Protein AF-A0A1J0EDY7-F1 (afdb_monomer)

Foldseek 3Di:
DDDDDQDDDPPPCSLVCCCPVPVLVCQLQQDEAEDQRPPDDFVVSLVVCCVPPVRDSVSGHGYDYPPDDDPPD

Nearest PDB structures (foldseek):
  7cf7-assembly1_A  TM=3.284E-01  e=3.376E+00  Escherichia coli K-12
  7z0t-assembly1_G  TM=2.570E-01  e=9.674E-01  Escherichia coli K-12
  7cbf-assembly1_B  TM=3.820E-01  e=4.530E+00  Garcinia mangostana
  7cfy-assembly1_B  TM=3.062E-01  e=5.248E+00  Escherichia coli K-12
  6ki2-assembly1_B  TM=2.209E-01  e=1.619E+00  Synechocystis sp. PCC 6803

Structure (mmCIF, N/CA/C/O backbone):
data_AF-A0A1J0EDY7-F1
#
_entry.id   AF-A0A1J0EDY7-F1
#
loop_
_atom_site.group_PDB
_atom_site.id
_atom_site.type_symbol
_atom_site.label_atom_id
_atom_site.label_alt_id
_atom_site.label_comp_id
_atom_site.label_asym_id
_atom_site.label_entity_id
_atom_site.label_seq_id
_atom_site.pdbx_PDB_ins_code
_atom_site.Cartn_x
_atom_site.Cartn_y
_atom_site.Cartn_z
_atom_site.occupancy
_atom_site.B_iso_or_equiv
_atom_site.auth_seq_id
_atom_site.auth_comp_id
_atom_site.auth_asym_id
_atom_site.auth_atom_id
_atom_site.pdbx_PDB_model_num
ATOM 1 N N . MET A 1 1 ? -10.957 12.080 -14.996 1.00 66.19 1 MET A N 1
ATOM 2 C CA . MET A 1 1 ? -10.038 11.174 -14.275 1.00 66.19 1 MET A CA 1
ATOM 3 C C . MET A 1 1 ? -8.669 11.839 -14.277 1.00 66.19 1 MET A C 1
ATOM 5 O O . MET A 1 1 ? -8.119 11.987 -15.360 1.00 66.19 1 MET A O 1
ATOM 9 N N . PRO A 1 2 ? -8.177 12.351 -13.137 1.00 90.12 2 PRO A N 1
ATOM 10 C CA . PRO A 1 2 ? -6.854 12.968 -13.079 1.00 90.12 2 PRO A CA 1
ATOM 11 C C . PRO A 1 2 ? -5.760 11.914 -13.286 1.00 90.12 2 PRO A C 1
ATOM 13 O O . PRO A 1 2 ? -5.924 10.765 -12.871 1.00 90.12 2 PRO A O 1
ATOM 16 N N . ILE A 1 3 ? -4.658 12.313 -13.918 1.00 91.81 3 ILE A N 1
ATOM 17 C CA . ILE A 1 3 ? -3.461 11.489 -14.096 1.00 91.81 3 ILE A CA 1
ATOM 18 C C . ILE A 1 3 ? -2.343 12.138 -13.288 1.00 91.81 3 ILE A C 1
ATOM 20 O O . ILE A 1 3 ? -2.015 13.300 -13.515 1.00 91.81 3 ILE A O 1
ATOM 24 N N . 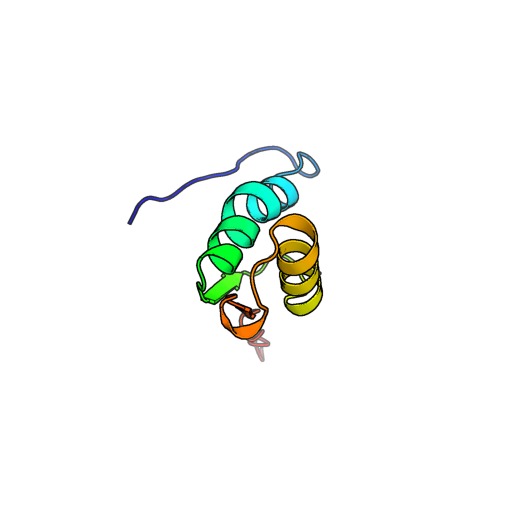ASN A 1 4 ? -1.754 11.371 -12.373 1.00 91.56 4 ASN A N 1
ATOM 25 C CA . ASN A 1 4 ? -0.565 11.775 -11.632 1.00 91.56 4 ASN A CA 1
ATOM 26 C C . ASN A 1 4 ? 0.645 11.039 -12.208 1.00 91.56 4 ASN A C 1
ATOM 28 O O . ASN A 1 4 ? 0.573 9.834 -12.458 1.00 91.56 4 ASN A O 1
ATOM 32 N N . ALA A 1 5 ? 1.752 11.752 -12.395 1.00 92.81 5 ALA A N 1
ATOM 33 C CA . ALA A 1 5 ? 2.993 11.184 -12.899 1.00 92.81 5 ALA A CA 1
ATOM 34 C C . ALA A 1 5 ? 4.102 11.328 -11.852 1.00 92.81 5 ALA A C 1
ATOM 36 O O . ALA A 1 5 ? 4.410 12.432 -11.412 1.00 92.81 5 ALA A O 1
ATOM 37 N N . TYR A 1 6 ? 4.719 10.204 -11.490 1.00 91.94 6 TYR A N 1
ATOM 38 C CA . TYR A 1 6 ? 5.932 10.162 -10.678 1.00 91.94 6 TYR A CA 1
ATOM 39 C C . TYR A 1 6 ? 7.104 9.842 -11.606 1.00 91.94 6 TYR A C 1
ATOM 41 O O . TYR A 1 6 ? 7.262 8.704 -12.047 1.00 91.94 6 TYR A O 1
ATOM 49 N N . THR A 1 7 ? 7.903 10.851 -11.950 1.00 94.88 7 THR A N 1
ATOM 50 C CA . THR A 1 7 ? 9.002 10.748 -12.926 1.00 94.88 7 THR A CA 1
ATOM 51 C C . THR A 1 7 ? 10.366 10.915 -12.262 1.00 94.88 7 THR A C 1
ATOM 53 O O . THR A 1 7 ? 10.474 11.520 -11.201 1.00 94.88 7 THR A O 1
ATOM 56 N N . GLY A 1 8 ? 11.425 10.394 -12.887 1.00 94.69 8 GLY A N 1
ATOM 57 C CA . GLY A 1 8 ? 12.792 10.491 -12.368 1.00 94.69 8 GLY A CA 1
ATOM 58 C C . GLY A 1 8 ? 13.678 9.315 -12.775 1.00 94.69 8 GLY A C 1
ATOM 59 O O . GLY A 1 8 ? 13.195 8.321 -13.330 1.00 94.69 8 GLY A O 1
ATOM 60 N N . LEU A 1 9 ? 14.972 9.418 -12.469 1.00 96.12 9 LEU A N 1
ATOM 61 C CA . LEU A 1 9 ? 15.981 8.393 -12.762 1.00 96.12 9 LEU A CA 1
ATOM 62 C C . LEU A 1 9 ? 15.679 7.055 -12.071 1.00 96.12 9 LEU A C 1
ATOM 64 O O . LEU A 1 9 ? 14.914 6.975 -11.108 1.00 96.12 9 LEU A O 1
ATOM 68 N N . MET A 1 10 ? 16.260 5.963 -12.565 1.00 94.25 10 MET A N 1
ATOM 69 C CA . MET A 1 10 ? 16.142 4.666 -11.891 1.00 94.25 10 MET A CA 1
ATOM 70 C C . MET A 1 10 ? 16.710 4.737 -10.469 1.00 94.25 10 MET A C 1
ATOM 72 O O . MET A 1 10 ? 17.677 5.446 -10.219 1.00 94.25 10 MET A O 1
ATOM 76 N N . GLY A 1 11 ? 16.056 4.057 -9.523 1.00 93.12 11 GLY A N 1
ATOM 77 C CA . GLY A 1 11 ? 16.413 4.132 -8.100 1.00 93.12 11 GLY A CA 1
ATOM 78 C C . GLY A 1 11 ? 15.909 5.378 -7.358 1.00 93.12 11 GLY A C 1
ATOM 79 O O . GLY A 1 11 ? 16.018 5.427 -6.142 1.00 93.12 11 GLY A O 1
ATOM 80 N N . SER A 1 12 ? 15.270 6.345 -8.028 1.00 95.50 12 SER A N 1
ATOM 81 C CA . SER A 1 12 ? 14.783 7.585 -7.393 1.00 95.50 12 SER A CA 1
ATOM 82 C C . SER A 1 12 ? 13.530 7.432 -6.509 1.00 95.50 12 SER A C 1
ATOM 84 O O . SER A 1 12 ? 12.869 8.422 -6.215 1.00 95.50 12 SER A O 1
ATOM 86 N N . GLY A 1 13 ? 13.120 6.208 -6.165 1.00 95.19 13 GLY A N 1
ATOM 87 C CA . GLY A 1 13 ? 11.973 5.968 -5.277 1.00 95.19 13 GLY A CA 1
ATOM 88 C C . GLY A 1 13 ? 10.571 6.086 -5.895 1.00 95.19 13 GLY A C 1
ATOM 89 O O . GLY A 1 13 ? 9.597 5.989 -5.161 1.00 95.19 13 GLY A O 1
ATOM 90 N N . LYS A 1 14 ? 10.416 6.226 -7.223 1.00 95.75 14 LYS A N 1
ATOM 91 C CA . LYS A 1 14 ? 9.091 6.389 -7.881 1.00 95.75 14 LYS A CA 1
ATOM 92 C C . LYS A 1 14 ? 8.051 5.342 -7.461 1.00 95.75 14 LYS A C 1
ATOM 94 O O . LYS A 1 14 ? 6.911 5.686 -7.170 1.00 95.75 14 LYS A O 1
ATOM 99 N N . SER A 1 15 ? 8.440 4.065 -7.447 1.00 95.38 15 SER A N 1
ATOM 100 C CA . SER A 1 15 ? 7.537 2.973 -7.068 1.00 95.38 15 SER A CA 1
ATOM 101 C C . SER A 1 15 ? 7.162 3.048 -5.591 1.00 95.38 15 SER A C 1
ATOM 103 O O . SER A 1 15 ? 5.998 2.858 -5.262 1.00 95.38 15 SER A O 1
ATOM 105 N N . PHE A 1 16 ? 8.126 3.373 -4.724 1.00 95.06 16 PHE A N 1
ATOM 106 C CA . PHE A 1 16 ? 7.893 3.543 -3.291 1.00 95.06 16 PHE A CA 1
ATOM 107 C C . PHE A 1 16 ? 6.884 4.665 -3.030 1.00 95.06 16 PHE A C 1
ATOM 109 O O . PHE A 1 16 ? 5.877 4.440 -2.366 1.00 95.06 16 PHE A O 1
ATOM 116 N N . GLU A 1 17 ? 7.101 5.831 -3.640 1.00 95.81 17 GLU A N 1
ATOM 117 C CA . GLU A 1 17 ? 6.206 6.981 -3.509 1.00 95.81 17 GLU A CA 1
ATOM 118 C C . GLU A 1 17 ? 4.796 6.665 -4.030 1.00 95.81 17 GLU A C 1
ATOM 120 O O . GLU A 1 17 ? 3.800 6.956 -3.372 1.00 95.81 17 GLU A O 1
ATOM 125 N N . CYS A 1 18 ? 4.692 5.990 -5.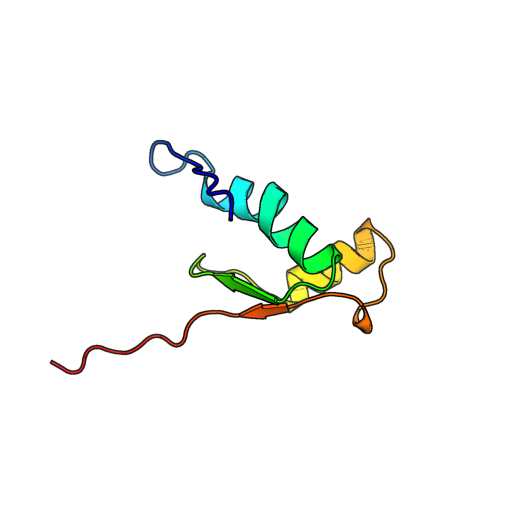179 1.00 95.69 18 CYS A N 1
ATOM 126 C CA . CYS A 1 18 ? 3.408 5.536 -5.711 1.00 95.69 18 CYS A CA 1
ATOM 127 C C . CYS A 1 18 ? 2.685 4.590 -4.733 1.00 95.69 18 CYS A C 1
ATOM 129 O O . CYS A 1 18 ? 1.481 4.724 -4.509 1.00 95.69 18 CYS A O 1
ATOM 131 N N . VAL A 1 19 ? 3.402 3.652 -4.104 1.00 96.50 19 VAL A N 1
ATOM 132 C CA . VAL A 1 19 ? 2.796 2.737 -3.128 1.00 96.50 19 VAL A CA 1
ATOM 133 C C . VAL A 1 19 ? 2.304 3.497 -1.895 1.00 96.50 19 VAL A C 1
ATOM 135 O O . VAL A 1 19 ? 1.134 3.366 -1.533 1.00 96.50 19 VAL A O 1
ATOM 138 N N . VAL A 1 20 ? 3.164 4.308 -1.278 1.00 95.94 20 VAL A N 1
ATOM 139 C CA . VAL A 1 20 ? 2.874 4.992 -0.007 1.00 95.94 20 VAL A CA 1
ATOM 140 C C . VAL A 1 20 ? 1.806 6.072 -0.167 1.00 95.94 20 VAL A C 1
ATOM 142 O O . VAL A 1 20 ? 0.893 6.149 0.653 1.00 95.94 20 VAL A O 1
ATOM 145 N N . SER A 1 21 ? 1.873 6.870 -1.231 1.00 96.19 21 SER A N 1
ATOM 146 C CA . SER A 1 21 ? 1.016 8.050 -1.398 1.00 96.19 21 SER A CA 1
ATOM 147 C C . SER A 1 21 ? -0.241 7.786 -2.228 1.00 96.19 21 SER A C 1
ATOM 149 O O . SER A 1 21 ? -1.200 8.555 -2.143 1.00 96.19 21 SER A O 1
ATOM 151 N N . VAL A 1 22 ? -0.284 6.701 -3.015 1.00 96.38 22 VAL A N 1
ATOM 152 C CA . VAL A 1 22 ? -1.439 6.379 -3.877 1.00 96.38 22 VAL A CA 1
ATOM 153 C C . VAL A 1 22 ? -2.086 5.051 -3.511 1.00 96.38 22 VAL A C 1
ATOM 155 O O . VAL A 1 22 ? -3.286 5.022 -3.229 1.00 96.38 22 VAL A O 1
ATOM 158 N N . ILE A 1 23 ? -1.327 3.952 -3.514 1.00 97.62 23 ILE A N 1
ATOM 159 C CA . ILE A 1 23 ? -1.902 2.606 -3.360 1.00 97.62 23 ILE A CA 1
ATOM 160 C C . ILE A 1 23 ? -2.429 2.394 -1.939 1.00 97.62 23 ILE A C 1
ATOM 162 O O . ILE A 1 23 ? -3.599 2.048 -1.778 1.00 97.62 23 ILE A O 1
ATOM 166 N N . VAL A 1 24 ? -1.612 2.650 -0.914 1.00 98.25 24 VAL A N 1
ATOM 167 C CA . VAL A 1 24 ? -1.994 2.459 0.496 1.00 98.25 24 VAL A CA 1
ATOM 168 C C . VAL A 1 24 ? -3.246 3.285 0.857 1.00 98.25 24 VAL A C 1
ATOM 170 O O . VAL A 1 24 ? -4.221 2.698 1.335 1.00 98.25 24 VAL A O 1
ATOM 173 N N . PRO A 1 25 ? -3.330 4.598 0.549 1.00 98.19 25 PRO A N 1
ATOM 174 C CA . PRO A 1 25 ? -4.536 5.382 0.814 1.00 98.19 25 PRO A CA 1
ATOM 175 C C . PRO A 1 25 ? -5.755 4.944 -0.004 1.00 98.19 25 PRO A C 1
ATOM 177 O O . PRO A 1 25 ? -6.888 5.122 0.443 1.00 98.19 25 PRO A O 1
ATOM 180 N N . ALA A 1 26 ? -5.564 4.405 -1.213 1.00 98.19 26 ALA A N 1
ATOM 181 C CA . ALA A 1 26 ? -6.667 3.886 -2.016 1.00 98.19 26 ALA A CA 1
ATOM 182 C C . ALA A 1 26 ? -7.246 2.600 -1.408 1.00 98.19 26 ALA A C 1
ATOM 184 O O . ALA A 1 26 ? -8.467 2.494 -1.278 1.00 98.19 26 ALA A O 1
ATOM 185 N N . VAL A 1 27 ? -6.389 1.669 -0.981 1.00 98.62 27 VAL A N 1
ATOM 186 C CA . VAL A 1 27 ? -6.798 0.428 -0.305 1.00 98.62 27 VAL A CA 1
ATOM 187 C C . VAL A 1 27 ? -7.494 0.735 1.023 1.00 98.62 27 VAL A C 1
ATOM 189 O O . VAL A 1 27 ? -8.550 0.166 1.295 1.00 98.62 27 VAL A O 1
ATOM 192 N N . ALA A 1 28 ? -6.989 1.701 1.799 1.00 98.62 28 ALA A N 1
ATOM 193 C CA . ALA A 1 28 ? -7.628 2.165 3.036 1.00 98.62 28 ALA A CA 1
ATOM 194 C C . ALA A 1 28 ? -9.062 2.686 2.817 1.00 98.62 28 ALA A C 1
ATOM 196 O O . ALA A 1 28 ? -9.911 2.583 3.697 1.00 98.62 28 ALA A O 1
ATOM 197 N N . LYS A 1 29 ? -9.355 3.205 1.617 1.00 98.44 29 LYS A N 1
ATOM 198 C CA . LYS A 1 29 ? -10.685 3.680 1.200 1.00 98.44 29 LYS A CA 1
ATOM 199 C C . LYS A 1 29 ? -11.563 2.581 0.583 1.00 98.44 29 LYS A C 1
ATOM 201 O O . LYS A 1 29 ? -12.537 2.906 -0.093 1.00 98.44 29 LYS A O 1
ATOM 206 N N . GLY A 1 30 ? -11.204 1.307 0.742 1.00 98.38 30 GLY A N 1
ATOM 207 C CA . GLY A 1 30 ? -11.974 0.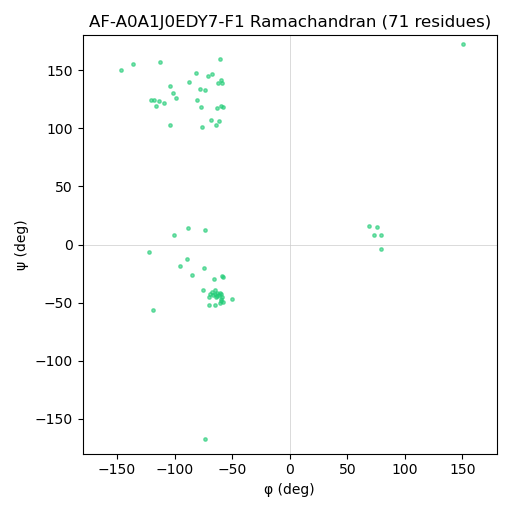184 0.203 1.00 98.38 30 GLY A CA 1
ATOM 208 C C . GLY A 1 30 ? -11.823 -0.022 -1.308 1.00 98.38 30 GLY A C 1
ATOM 209 O O . GLY A 1 30 ? -12.645 -0.698 -1.921 1.00 98.38 30 GLY A O 1
ATOM 210 N N . ARG A 1 31 ? -10.821 0.589 -1.960 1.00 98.38 31 ARG A N 1
ATOM 211 C CA . ARG A 1 31 ? -10.687 0.521 -3.426 1.00 98.38 31 ARG A CA 1
ATOM 212 C C . ARG A 1 31 ? -9.897 -0.699 -3.873 1.00 98.38 31 ARG A C 1
ATOM 214 O O . ARG A 1 31 ? -8.837 -0.999 -3.333 1.00 98.38 31 ARG A O 1
ATOM 221 N N . ARG A 1 32 ? -10.358 -1.315 -4.960 1.00 97.88 32 ARG A N 1
ATOM 222 C CA . ARG A 1 32 ? -9.595 -2.305 -5.720 1.00 97.88 32 ARG A CA 1
ATOM 223 C C . ARG A 1 32 ? -8.552 -1.614 -6.597 1.00 97.88 32 ARG A C 1
ATOM 225 O O . ARG A 1 32 ? -8.911 -0.845 -7.490 1.00 97.88 32 ARG A O 1
ATOM 232 N N . VAL A 1 33 ? -7.274 -1.899 -6.366 1.00 97.81 33 VAL A N 1
ATOM 233 C CA . VAL A 1 33 ? -6.145 -1.291 -7.084 1.00 97.81 33 VAL A CA 1
ATOM 234 C C . VAL A 1 33 ? -5.494 -2.325 -7.993 1.00 97.81 33 VAL A C 1
ATOM 236 O O . VAL A 1 33 ? -5.016 -3.351 -7.525 1.00 97.81 33 VAL A O 1
ATOM 239 N N . VAL A 1 34 ? -5.439 -2.055 -9.298 1.00 96.44 34 VAL A N 1
ATOM 240 C CA . VAL A 1 34 ? -4.695 -2.891 -10.252 1.00 96.44 34 VAL A CA 1
ATOM 241 C C . VAL A 1 34 ? -3.341 -2.246 -10.514 1.00 96.44 34 VAL A C 1
ATOM 243 O 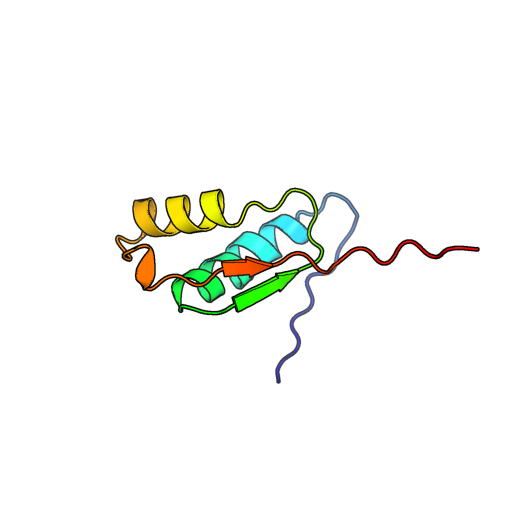O . VAL A 1 34 ? -3.290 -1.074 -10.881 1.00 96.44 34 VAL A O 1
ATOM 246 N N . THR A 1 35 ? -2.248 -2.987 -10.333 1.00 95.44 35 THR A N 1
ATOM 247 C CA . THR A 1 35 ? -0.889 -2.446 -10.500 1.00 95.44 35 THR A CA 1
ATOM 248 C C . THR A 1 35 ? 0.082 -3.487 -11.036 1.00 95.44 35 THR A C 1
ATOM 250 O O . THR A 1 35 ? -0.073 -4.675 -10.782 1.00 95.44 35 THR A O 1
ATOM 253 N N . ASN A 1 36 ? 1.093 -3.040 -11.775 1.00 93.56 36 ASN A N 1
ATOM 254 C CA . ASN A 1 36 ? 2.213 -3.858 -12.239 1.00 93.56 36 ASN A CA 1
ATOM 255 C C . ASN A 1 36 ? 3.487 -3.670 -11.395 1.00 93.56 36 ASN A C 1
ATOM 257 O O . ASN A 1 36 ? 4.540 -4.160 -11.799 1.00 93.56 36 ASN A O 1
ATOM 261 N N . VAL A 1 37 ? 3.415 -2.947 -10.269 1.00 93.25 37 VAL A N 1
ATOM 262 C CA . VAL A 1 37 ? 4.543 -2.812 -9.335 1.00 93.25 37 VAL A CA 1
ATOM 263 C C . VAL A 1 37 ? 4.934 -4.202 -8.832 1.00 93.25 37 VAL A C 1
ATOM 265 O O . VAL A 1 37 ? 4.119 -4.908 -8.241 1.00 93.25 37 VAL A O 1
ATOM 268 N N . ASP A 1 38 ? 6.173 -4.594 -9.112 1.00 90.94 38 ASP A N 1
ATOM 269 C CA . ASP A 1 38 ? 6.691 -5.919 -8.780 1.00 90.94 38 ASP A CA 1
ATOM 270 C C . ASP A 1 38 ? 6.905 -6.080 -7.268 1.00 90.94 38 ASP A C 1
ATOM 272 O O . ASP A 1 38 ? 7.263 -5.122 -6.581 1.00 90.94 38 ASP A O 1
ATOM 276 N N . GLY A 1 39 ? 6.667 -7.289 -6.753 1.00 90.00 39 GLY A N 1
ATOM 277 C CA . GLY A 1 39 ? 6.848 -7.617 -5.333 1.00 90.00 39 GLY A CA 1
ATOM 278 C C . GLY A 1 39 ? 5.803 -7.035 -4.372 1.00 90.00 39 GLY A C 1
ATOM 279 O O . GLY A 1 39 ? 5.980 -7.140 -3.162 1.00 90.00 39 GLY A O 1
ATOM 280 N N . ILE A 1 40 ? 4.724 -6.425 -4.873 1.00 93.94 40 ILE A N 1
ATOM 281 C CA . ILE A 1 40 ? 3.647 -5.917 -4.017 1.00 93.94 40 ILE A CA 1
ATOM 282 C C . ILE A 1 40 ? 2.793 -7.069 -3.465 1.00 93.94 40 ILE A C 1
ATOM 284 O O . ILE A 1 40 ? 2.363 -7.949 -4.212 1.00 93.94 40 ILE A O 1
ATOM 288 N N . ASP A 1 41 ? 2.523 -7.032 -2.163 1.00 96.06 41 ASP A N 1
ATOM 289 C CA . ASP A 1 41 ? 1.702 -8.015 -1.456 1.00 96.06 41 ASP A CA 1
ATOM 290 C C . ASP A 1 41 ? 0.442 -7.331 -0.905 1.00 96.06 41 ASP A C 1
ATOM 292 O O . ASP A 1 41 ? 0.512 -6.385 -0.112 1.00 96.06 41 ASP A O 1
ATOM 296 N N . SER A 1 42 ? -0.723 -7.795 -1.364 1.00 97.50 42 SER A N 1
ATOM 297 C CA . SER A 1 42 ? -2.018 -7.241 -0.966 1.00 97.50 42 SER A CA 1
ATOM 298 C C . SER A 1 42 ? -2.303 -7.456 0.520 1.00 97.50 42 SER A C 1
ATOM 300 O O . SER A 1 42 ? -2.838 -6.557 1.172 1.00 97.50 42 SER A O 1
ATOM 302 N N . ASP A 1 43 ? -1.948 -8.613 1.072 1.00 98.12 43 ASP A N 1
ATOM 303 C CA . ASP A 1 43 ? -2.247 -8.948 2.461 1.00 98.12 43 ASP A CA 1
ATOM 304 C C . ASP A 1 43 ? -1.321 -8.191 3.409 1.00 98.12 43 ASP A C 1
ATOM 306 O O . ASP A 1 43 ? -1.789 -7.635 4.403 1.00 98.12 43 ASP A O 1
ATOM 310 N N . ALA A 1 44 ? -0.042 -8.043 3.048 1.00 97.88 44 ALA A N 1
ATOM 311 C CA . ALA A 1 44 ? 0.892 -7.212 3.805 1.00 97.88 44 ALA A CA 1
ATOM 312 C C . ALA A 1 44 ? 0.440 -5.741 3.868 1.00 97.88 44 ALA A C 1
ATOM 314 O O . ALA A 1 44 ? 0.495 -5.115 4.928 1.00 97.88 44 ALA A O 1
ATOM 315 N N . ILE A 1 45 ? -0.067 -5.185 2.759 1.00 98.12 45 ILE A N 1
ATOM 316 C CA . ILE A 1 45 ? -0.615 -3.819 2.734 1.00 98.12 45 ILE A CA 1
ATOM 317 C C . ILE A 1 45 ? -1.855 -3.706 3.625 1.00 98.12 45 ILE A C 1
ATOM 319 O O . ILE A 1 45 ? -1.981 -2.743 4.384 1.00 98.12 45 ILE A O 1
ATOM 323 N N . ARG A 1 46 ? -2.777 -4.672 3.550 1.00 98.56 46 ARG A N 1
ATOM 324 C CA . ARG A 1 46 ? -4.001 -4.664 4.365 1.00 98.56 46 ARG A CA 1
ATOM 325 C C . ARG A 1 46 ? -3.685 -4.791 5.853 1.00 98.56 46 ARG A C 1
ATOM 327 O O . ARG A 1 46 ? -4.244 -4.035 6.645 1.00 98.56 46 ARG A O 1
ATOM 334 N N . ALA A 1 47 ? -2.756 -5.674 6.216 1.00 98.56 47 ALA A N 1
ATOM 335 C CA . ALA A 1 47 ? -2.258 -5.812 7.580 1.00 98.56 47 ALA A CA 1
ATOM 336 C C . ALA A 1 47 ? -1.620 -4.506 8.074 1.00 98.56 47 ALA A C 1
ATOM 338 O O . ALA A 1 47 ? -1.979 -4.022 9.143 1.00 98.56 47 ALA A O 1
ATOM 339 N N . TYR A 1 48 ? -0.763 -3.877 7.262 1.00 98.38 48 TYR A N 1
ATOM 340 C CA . TYR A 1 48 ? -0.149 -2.590 7.593 1.00 98.38 48 TYR A CA 1
ATOM 341 C C . TYR A 1 48 ? -1.192 -1.490 7.845 1.00 98.38 48 TYR A C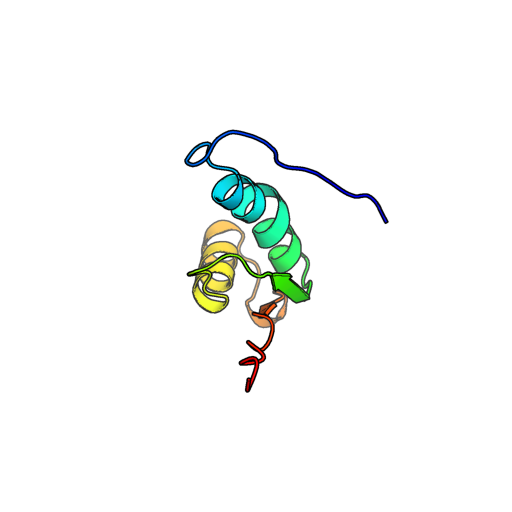 1
ATOM 343 O O . TYR A 1 48 ? -1.096 -0.752 8.825 1.00 98.38 48 TYR A O 1
ATOM 351 N N . ILE A 1 49 ? -2.215 -1.375 6.991 1.00 98.56 49 ILE A N 1
ATOM 352 C CA . ILE A 1 49 ? -3.277 -0.373 7.168 1.00 98.56 49 ILE A CA 1
ATOM 353 C C . ILE A 1 49 ? -4.104 -0.670 8.423 1.00 98.56 49 ILE A C 1
ATOM 355 O O . ILE A 1 49 ? -4.406 0.253 9.180 1.00 98.56 49 ILE A O 1
ATOM 359 N N . ASN A 1 50 ? -4.459 -1.934 8.661 1.00 98.56 50 ASN A N 1
ATOM 360 C CA . ASN A 1 50 ? -5.181 -2.339 9.864 1.00 98.56 50 ASN A CA 1
ATOM 361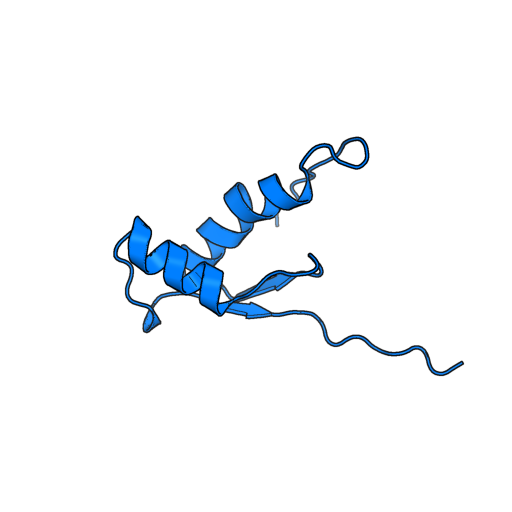 C C . ASN A 1 50 ? -4.386 -1.992 11.132 1.00 98.56 50 ASN A C 1
ATOM 363 O O . ASN A 1 50 ? -4.928 -1.337 12.018 1.00 98.56 50 ASN A O 1
ATOM 367 N N . GLU A 1 51 ? -3.097 -2.335 11.173 1.00 98.50 51 GLU A N 1
ATOM 368 C CA . GLU A 1 51 ? -2.211 -2.054 12.306 1.00 98.50 51 GLU A CA 1
ATOM 369 C C . GLU A 1 51 ? -2.034 -0.545 12.541 1.00 98.50 51 GLU A C 1
ATOM 371 O O . GLU A 1 51 ? -2.099 -0.081 13.677 1.00 98.50 51 GLU A O 1
ATOM 376 N N . LYS A 1 52 ? -1.817 0.246 11.479 1.00 98.06 52 LYS A N 1
ATOM 377 C CA . LYS A 1 52 ? -1.503 1.680 11.610 1.00 98.06 52 LYS A CA 1
ATOM 378 C C . LYS A 1 52 ? -2.721 2.591 11.735 1.00 98.06 52 LYS A C 1
ATOM 380 O O . LYS A 1 52 ? -2.584 3.688 12.268 1.00 98.06 52 LYS A O 1
ATOM 385 N N . GLN A 1 53 ? -3.879 2.190 11.213 1.00 97.75 53 GLN A N 1
ATOM 386 C CA . GLN A 1 53 ? -5.071 3.048 11.130 1.00 97.75 53 GLN A CA 1
ATOM 387 C C . GLN A 1 53 ? -6.297 2.461 11.846 1.00 97.75 53 GLN A C 1
ATOM 389 O O . GLN A 1 53 ? -7.318 3.139 11.937 1.00 97.75 53 GLN A O 1
ATOM 394 N N . GLY A 1 54 ? -6.237 1.219 12.340 1.00 97.38 54 GLY A N 1
ATOM 395 C CA . GLY A 1 54 ? -7.351 0.566 13.040 1.00 97.38 54 GLY A CA 1
ATOM 396 C C . GLY A 1 54 ? -8.548 0.225 12.144 1.00 97.38 54 GLY A C 1
ATOM 397 O O . GLY A 1 54 ? -9.647 -0.024 12.638 1.00 97.38 54 GLY A O 1
ATOM 398 N N . ILE A 1 55 ? -8.372 0.237 10.819 1.00 98.06 55 ILE A N 1
ATOM 399 C CA . ILE A 1 55 ? -9.447 -0.062 9.868 1.00 98.06 55 ILE A CA 1
ATOM 400 C C . ILE A 1 55 ? -9.611 -1.580 9.764 1.00 98.06 55 ILE A C 1
ATOM 402 O O . ILE A 1 55 ? -8.658 -2.288 9.444 1.00 98.06 55 ILE A O 1
ATOM 406 N N . ALA A 1 56 ? -10.821 -2.078 10.017 1.00 97.94 56 ALA A N 1
ATOM 407 C CA . ALA A 1 56 ? -11.146 -3.502 9.939 1.00 97.94 56 ALA A CA 1
ATOM 408 C C . ALA A 1 56 ? -10.869 -4.079 8.534 1.00 97.94 56 ALA A C 1
ATOM 410 O O . ALA A 1 56 ? -11.162 -3.426 7.527 1.00 97.94 56 ALA A O 1
ATOM 411 N N . LEU A 1 57 ? -10.305 -5.292 8.463 1.00 97.75 57 LEU A N 1
ATOM 412 C CA . LEU A 1 57 ? -9.805 -5.898 7.218 1.00 97.75 57 LEU A CA 1
ATOM 413 C C . LEU A 1 57 ? -10.888 -6.053 6.141 1.00 97.75 57 LEU A C 1
ATOM 415 O O . LEU A 1 57 ? -10.573 -6.024 4.951 1.00 97.75 57 LEU A O 1
ATOM 419 N N . GLU A 1 58 ? -12.149 -6.187 6.544 1.00 97.69 58 GLU A N 1
ATOM 420 C CA . GLU A 1 58 ? -13.316 -6.355 5.672 1.00 97.69 58 GLU A CA 1
ATOM 421 C C . GLU A 1 58 ? -13.718 -5.046 4.978 1.00 97.69 58 GLU A C 1
ATOM 423 O O . GLU A 1 58 ? -14.407 -5.068 3.962 1.00 97.69 58 GLU A O 1
ATOM 428 N N . LYS A 1 59 ? -13.292 -3.896 5.519 1.00 98.25 59 LYS A N 1
ATOM 429 C CA . LYS A 1 59 ? -13.521 -2.568 4.926 1.00 98.25 59 LYS A CA 1
ATOM 430 C C . LYS A 1 59 ? -12.409 -2.153 3.962 1.00 98.25 59 LYS A C 1
ATOM 432 O O . LYS A 1 59 ? -12.556 -1.157 3.253 1.00 98.25 59 LYS A O 1
ATOM 437 N N . LEU A 1 60 ? -11.290 -2.874 3.963 1.00 98.62 60 LEU A N 1
ATOM 438 C CA . LEU A 1 60 ? -10.143 -2.577 3.117 1.00 98.62 60 LEU A CA 1
ATOM 439 C C . LEU A 1 60 ? -10.340 -3.124 1.709 1.00 98.62 60 LEU A C 1
ATOM 441 O O . LEU A 1 60 ? -10.946 -4.172 1.501 1.00 98.62 60 LEU A O 1
ATOM 445 N N . GLY A 1 61 ? -9.783 -2.400 0.742 1.00 98.50 61 GLY A N 1
ATOM 446 C CA . GLY A 1 61 ? -9.684 -2.866 -0.630 1.00 98.50 61 GLY A CA 1
ATOM 447 C C . GLY A 1 61 ? -8.614 -3.944 -0.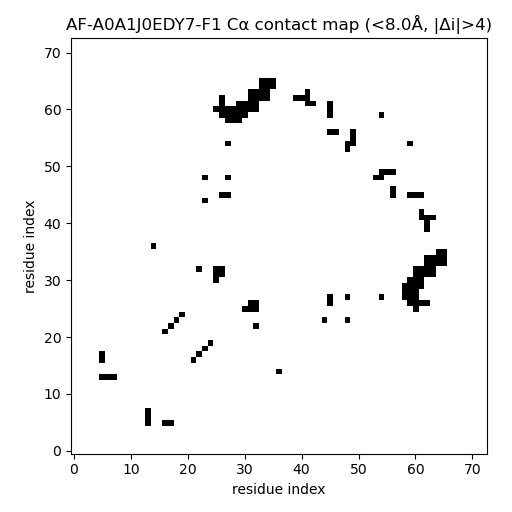799 1.00 98.50 61 GLY A C 1
ATOM 448 O O . GLY A 1 61 ? -8.049 -4.465 0.163 1.00 98.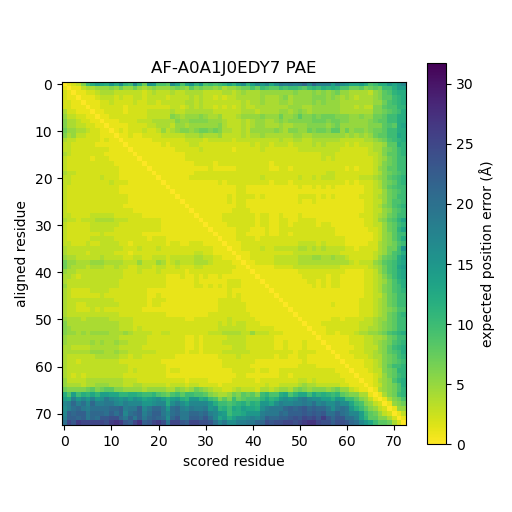50 61 GLY A O 1
ATOM 449 N N . GLU A 1 62 ? -8.292 -4.231 -2.052 1.00 98.25 62 GLU A N 1
ATOM 450 C CA . GLU A 1 62 ? -7.297 -5.233 -2.431 1.00 98.25 62 GLU A CA 1
ATOM 451 C C . GLU A 1 62 ? -6.385 -4.707 -3.539 1.00 98.25 62 GLU A C 1
ATOM 453 O O . GLU A 1 62 ? -6.774 -3.843 -4.337 1.00 98.25 62 GLU A O 1
ATOM 458 N N . VAL A 1 63 ? -5.179 -5.265 -3.610 1.00 97.81 63 VAL A N 1
ATOM 459 C CA . VAL A 1 63 ? -4.263 -5.066 -4.731 1.00 97.81 63 VAL A CA 1
ATOM 460 C C . VAL A 1 63 ? -4.327 -6.285 -5.643 1.00 97.81 63 VAL A C 1
ATOM 462 O O . VAL A 1 63 ? -4.186 -7.418 -5.195 1.00 97.81 63 VAL A O 1
ATOM 465 N N . VAL A 1 64 ? -4.503 -6.052 -6.943 1.00 96.62 64 VAL A N 1
ATOM 466 C CA . VAL A 1 64 ? -4.550 -7.110 -7.952 1.00 96.62 64 VAL A CA 1
ATOM 467 C C . VAL A 1 64 ? -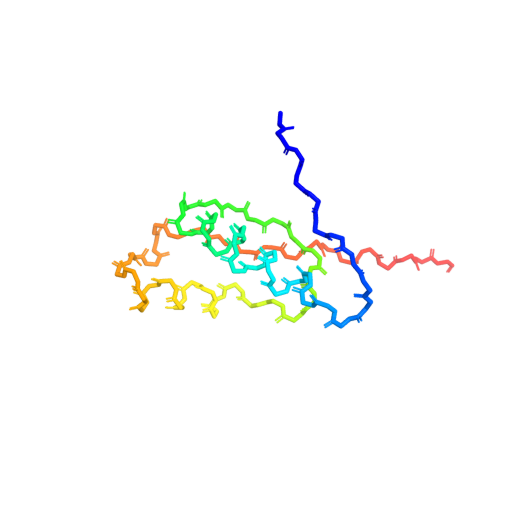3.459 -6.904 -8.989 1.00 96.62 64 VAL A C 1
ATOM 469 O O . VAL A 1 64 ? -3.393 -5.874 -9.663 1.00 96.62 64 VAL A O 1
ATOM 472 N N . LEU A 1 65 ? -2.629 -7.927 -9.163 1.00 92.38 65 LEU A N 1
ATOM 473 C CA . LEU A 1 65 ? -1.649 -7.971 -10.238 1.00 92.38 65 LEU A CA 1
ATOM 474 C C . LEU A 1 65 ? -2.341 -8.349 -11.560 1.00 92.38 65 LEU A C 1
ATOM 476 O O . LEU A 1 65 ? -3.140 -9.292 -11.595 1.00 92.38 65 LEU A O 1
ATOM 480 N N . PRO A 1 66 ? -2.057 -7.650 -12.673 1.00 89.12 66 PRO A N 1
ATOM 481 C CA . PRO A 1 66 ? -2.582 -8.032 -13.971 1.00 89.12 66 PRO A CA 1
ATOM 482 C C . PRO A 1 66 ? -2.054 -9.418 -14.353 1.00 89.12 66 PRO A C 1
ATOM 484 O O . PRO A 1 66 ? -0.876 -9.733 -14.168 1.00 89.12 66 PRO A O 1
ATOM 487 N N . LYS A 1 67 ? -2.927 -10.257 -14.924 1.00 81.50 67 LYS A N 1
ATOM 488 C CA . LYS A 1 67 ? -2.530 -11.573 -15.439 1.00 81.50 67 LYS A CA 1
ATOM 489 C C . LYS A 1 67 ? -1.442 -11.376 -16.496 1.00 81.50 67 LYS A C 1
ATOM 491 O O . LYS A 1 67 ? -1.693 -10.757 -17.530 1.00 81.50 67 LYS A O 1
ATOM 496 N N . ARG A 1 68 ? -0.242 -11.917 -16.258 1.00 71.19 68 ARG A N 1
ATOM 497 C CA . ARG A 1 68 ? 0.834 -11.921 -17.257 1.00 71.19 68 ARG A CA 1
ATOM 498 C C . ARG A 1 68 ? 0.383 -12.772 -18.449 1.00 71.19 68 ARG A C 1
ATOM 500 O O . ARG A 1 68 ? 0.392 -13.999 -18.376 1.00 71.19 68 ARG A O 1
ATOM 507 N N . ARG A 1 69 ? -0.020 -12.137 -19.553 1.00 62.94 69 ARG A N 1
ATOM 508 C CA . ARG A 1 69 ? -0.123 -12.819 -20.849 1.00 62.94 69 ARG A CA 1
ATOM 509 C C . ARG A 1 69 ? 1.303 -13.148 -21.285 1.00 62.94 69 ARG A C 1
ATOM 511 O O . ARG A 1 69 ? 2.054 -12.244 -21.639 1.00 62.94 69 ARG A O 1
ATOM 518 N N . ARG A 1 70 ? 1.693 -14.428 -21.233 1.00 60.97 70 ARG A N 1
ATOM 519 C CA . ARG A 1 70 ? 2.866 -14.880 -21.992 1.00 60.97 70 ARG A CA 1
ATOM 520 C C . ARG A 1 70 ? 2.517 -14.673 -23.461 1.00 60.97 70 ARG A C 1
ATOM 522 O O . ARG A 1 70 ? 1.540 -15.252 -23.932 1.00 60.97 70 ARG A O 1
ATOM 529 N N . PHE A 1 71 ? 3.268 -13.820 -24.148 1.00 59.12 71 PHE A N 1
ATOM 530 C CA . PHE A 1 71 ? 3.289 -13.842 -25.603 1.00 59.12 71 PHE A CA 1
ATOM 531 C C . PHE A 1 71 ? 3.811 -15.228 -25.997 1.00 59.12 71 PHE A C 1
ATOM 533 O O . PHE A 1 71 ? 4.973 -15.541 -25.755 1.00 59.12 71 PHE A O 1
ATOM 540 N N . GLN A 1 72 ? 2.917 -16.090 -26.480 1.00 50.50 72 GLN A N 1
ATOM 541 C CA . GLN A 1 72 ? 3.307 -17.265 -27.252 1.00 50.50 72 GLN A CA 1
ATOM 542 C C . GLN A 1 72 ? 3.669 -16.723 -28.633 1.00 50.50 72 GLN A C 1
ATOM 544 O O . GLN A 1 72 ? 2.781 -16.294 -29.370 1.00 50.50 72 GLN A O 1
ATOM 549 N N . GLY A 1 73 ? 4.972 -16.596 -28.871 1.00 58.16 73 GLY A N 1
ATOM 550 C CA . GLY A 1 73 ? 5.540 -16.448 -30.207 1.00 58.16 73 GLY A CA 1
ATOM 551 C C . GLY A 1 73 ? 5.776 -17.812 -30.829 1.00 58.16 73 GLY A C 1
ATOM 552 O O . GLY A 1 73 ? 5.874 -18.790 -30.051 1.00 58.16 73 GLY A O 1
#

Radius of gyration: 13.97 Å; Cα contacts (8 Å, |Δi|>4): 75; chains: 1; bounding box: 30×30×43 Å

pLDDT: mean 92.63, std 10.78, range [50.5, 98.62]

Organism: NCBI:txid104087

InterPro domains:
  IPR008900 Zona occludens toxin, N-terminal [PF05707] (6-54)
  IPR027417 P-loop containing nucleoside triphosphate hydrolase [G3DSA:3.40.50.300] (1-70)

Secondary structure (DSSP, 8-state):
--------STTSSHHHHHIIIIIHHHHHTT--EE---TT--HHHHHHHHHHHH---GGG---EEPPP------

Sequence (73 aa):
MPINAYTGLMGSGKSFECVVSVIVPAVAKGRRVVTNVDGIDSDAIRAYINEKQGIALEKLGEVVLPKRRRFQG

Mean predicted aligned error: 4.17 Å

Solvent-accessible surface area (backbone atoms only — not comparable to full-atom values): 4704 Å² total; per-residue (Å²): 134,90,83,86,84,78,83,78,63,89,90,69,47,50,68,58,50,45,41,65,73,47,48,52,59,37,23,69,70,41,34,78,42,77,46,85,69,80,92,72,53,45,64,61,52,46,50,49,46,27,73,75,67,69,47,58,75,89,56,40,31,45,59,41,70,70,83,81,77,76,80,83,124